Protein AF-A0A7W9INU2-F1 (afdb_monomer)

Solvent-accessible surface area (backbone atoms only — not comparable to full-atom values): 4865 Å² total; per-residue (Å²): 74,31,35,33,22,42,80,88,65,50,76,77,47,74,35,79,42,67,70,57,44,53,54,50,51,52,52,51,52,52,50,52,32,54,48,16,47,75,70,68,56,43,55,99,81,53,72,50,40,40,36,31,29,32,70,80,80,69,43,77,77,49,72,49,76,48,64,42,52,54,93,49,81,91,71,71,82,84,69,80,84,122

Mean predicted aligned error: 5.57 Å

Radius of gyration: 13.16 Å; Cα contacts (8 Å, |Δi|>4): 129; chains: 1; bounding box: 31×23×32 Å

Nearest PDB structures (foldseek):
  5iu0-assembly1_I  TM=4.345E-01  e=8.412E-01  Arabidopsis thaliana
  5xjd-assembly1_A  TM=4.095E-01  e=1.100E+00  Mus musculus
  6kyj-assembly3_U  TM=3.274E-01  e=6.882E-01  Sorghum bicolor
  3gy9-assembly1_A  TM=3.428E-01  e=1.643E+00  Exiguobacterium sibiricum 255-15
  1ir1-assembly1_S  TM=3.441E-01  e=1.028E+00  Spinacia oleracea

Foldseek 3Di:
DKFKAKPVRDTPDDDDDPVVVLVVVQVVLQVVQVVCLVVVVQDPPDKIKMWMADPVVRDTPDIDIHHHHNVDHDDRPVPPPD

Sequence (82 aa):
MFEIRDDLGHRLGQVPTFERAEELLEDLCRAAHAQAVAHGEGTSDLWHRFTVTDTTTGEQVAFRSYNPDPDRPYEPLNQEDR

Organism: NCBI:txid1816182

Structure (mmCIF, N/CA/C/O backbone):
data_AF-A0A7W9INU2-F1
#
_entry.id   AF-A0A7W9INU2-F1
#
loop_
_atom_site.group_PDB
_atom_site.id
_atom_site.type_symbol
_atom_site.label_atom_id
_atom_site.label_alt_id
_atom_site.label_comp_id
_atom_site.label_asym_id
_atom_site.label_entity_id
_atom_site.label_seq_id
_atom_site.pdbx_PDB_ins_code
_atom_site.Cartn_x
_atom_site.Cartn_y
_atom_site.Cartn_z
_atom_site.occupancy
_atom_site.B_iso_or_equiv
_atom_site.auth_seq_id
_atom_site.auth_comp_id
_atom_site.auth_asym_id
_atom_site.auth_atom_id
_atom_site.pdbx_PDB_model_num
ATOM 1 N N . MET A 1 1 ? -7.384 -4.222 14.214 1.00 92.06 1 MET A N 1
ATOM 2 C CA . MET A 1 1 ? -6.574 -4.968 13.217 1.00 92.06 1 MET A CA 1
ATOM 3 C C . MET A 1 1 ? -6.631 -4.171 11.931 1.00 92.06 1 MET A C 1
ATOM 5 O O . MET A 1 1 ? -7.638 -3.515 11.703 1.00 92.06 1 MET A O 1
ATOM 9 N N . PHE A 1 2 ? -5.572 -4.171 11.133 1.00 94.50 2 PHE A N 1
ATOM 10 C CA . PHE A 1 2 ? -5.438 -3.273 9.989 1.00 94.50 2 PHE A CA 1
ATOM 11 C C . PHE A 1 2 ? -5.287 -4.087 8.710 1.00 94.50 2 PHE A C 1
ATOM 13 O O . PHE A 1 2 ? -4.450 -4.986 8.640 1.00 94.50 2 PHE A O 1
ATOM 20 N N . GLU A 1 3 ? -6.123 -3.805 7.718 1.00 96.06 3 GLU A N 1
ATOM 21 C CA . GLU A 1 3 ? -6.024 -4.377 6.376 1.00 96.06 3 GLU A CA 1
ATOM 22 C C . GLU A 1 3 ? -5.402 -3.362 5.430 1.00 96.06 3 GLU A C 1
ATOM 24 O O . GLU A 1 3 ? -5.790 -2.195 5.438 1.00 96.06 3 GLU A O 1
ATOM 29 N N . ILE A 1 4 ? -4.481 -3.825 4.586 1.00 94.94 4 ILE A N 1
ATOM 30 C CA . ILE A 1 4 ? -3.957 -3.031 3.477 1.00 94.94 4 ILE A CA 1
ATOM 31 C C . ILE A 1 4 ? -4.621 -3.482 2.189 1.00 94.94 4 ILE A C 1
ATOM 33 O O . ILE A 1 4 ? -4.717 -4.686 1.923 1.00 94.94 4 ILE A O 1
ATOM 37 N N . ARG A 1 5 ? -5.077 -2.519 1.391 1.00 94.69 5 ARG A N 1
ATOM 38 C CA . ARG A 1 5 ? -5.744 -2.754 0.110 1.00 94.69 5 ARG A CA 1
ATOM 39 C C . ARG A 1 5 ? -5.130 -1.926 -1.009 1.00 94.69 5 ARG A C 1
ATOM 41 O O . ARG A 1 5 ? -4.629 -0.834 -0.744 1.00 94.69 5 ARG A O 1
ATOM 48 N N . ASP A 1 6 ? -5.185 -2.439 -2.233 1.00 91.81 6 ASP A N 1
ATOM 49 C CA . ASP A 1 6 ? -4.867 -1.669 -3.442 1.00 91.81 6 ASP A CA 1
ATOM 50 C C . ASP A 1 6 ? -6.019 -0.719 -3.834 1.00 91.81 6 ASP A C 1
ATOM 52 O O . ASP A 1 6 ? -7.053 -0.650 -3.160 1.00 91.81 6 ASP A O 1
ATOM 56 N N . ASP A 1 7 ? -5.836 0.034 -4.920 1.00 88.25 7 ASP A N 1
ATOM 57 C CA . ASP A 1 7 ? -6.848 0.959 -5.449 1.00 88.25 7 ASP A CA 1
ATOM 58 C C . ASP A 1 7 ? -8.107 0.240 -5.974 1.00 88.25 7 ASP A C 1
ATOM 60 O O . ASP A 1 7 ? -9.205 0.794 -5.915 1.00 88.25 7 ASP A O 1
ATOM 64 N N . LEU A 1 8 ? -7.965 -1.022 -6.387 1.00 88.12 8 LEU A N 1
ATOM 65 C CA . LEU A 1 8 ? -9.055 -1.890 -6.837 1.00 88.12 8 LEU A CA 1
ATOM 66 C C . LEU A 1 8 ? -9.832 -2.519 -5.666 1.00 88.12 8 LEU A C 1
ATOM 68 O O . LEU A 1 8 ? -10.843 -3.193 -5.874 1.00 88.12 8 LEU A O 1
ATOM 72 N N . GLY A 1 9 ? -9.386 -2.296 -4.428 1.00 87.94 9 GLY A N 1
ATOM 73 C CA . GLY A 1 9 ? -9.987 -2.841 -3.216 1.00 87.94 9 GLY A CA 1
ATOM 74 C C . GLY A 1 9 ? -9.570 -4.279 -2.899 1.00 87.94 9 GLY A C 1
ATOM 75 O O . GLY A 1 9 ? -10.140 -4.883 -1.983 1.00 87.94 9 GLY A O 1
ATOM 76 N N . HIS A 1 10 ? -8.580 -4.840 -3.596 1.00 92.00 10 HIS A N 1
ATOM 77 C CA . HIS A 1 10 ? -8.013 -6.136 -3.247 1.00 92.00 10 HIS A CA 1
ATOM 78 C C . HIS A 1 10 ? -7.187 -6.029 -1.974 1.00 92.00 10 HIS A C 1
ATOM 80 O O . HIS A 1 10 ? -6.371 -5.126 -1.803 1.00 92.00 10 HIS A O 1
ATOM 86 N N . ARG A 1 11 ? -7.356 -7.002 -1.080 1.00 93.88 11 ARG A N 1
ATOM 87 C CA . ARG A 1 11 ? -6.564 -7.089 0.144 1.00 93.88 11 ARG A CA 1
ATOM 88 C C . ARG A 1 11 ? -5.161 -7.606 -0.156 1.00 93.88 11 ARG A C 1
ATOM 90 O O . ARG A 1 11 ? -5.001 -8.761 -0.541 1.00 93.88 11 ARG A O 1
ATOM 97 N N . LEU A 1 12 ? -4.165 -6.772 0.119 1.00 92.94 12 LEU A N 1
ATOM 98 C CA . LEU A 1 12 ? -2.743 -7.082 -0.029 1.00 92.94 12 LEU A CA 1
ATOM 99 C C . LEU A 1 12 ? -2.146 -7.686 1.245 1.00 92.94 12 LEU A C 1
ATOM 101 O O . LEU A 1 12 ? -1.207 -8.473 1.182 1.00 92.94 12 LEU A O 1
ATOM 105 N N . GLY A 1 13 ? -2.709 -7.357 2.408 1.00 93.38 13 GLY A N 1
ATOM 106 C CA . GLY A 1 13 ? -2.249 -7.911 3.674 1.00 93.38 13 GLY A CA 1
ATOM 107 C C . GLY A 1 13 ? -3.109 -7.509 4.860 1.00 93.38 13 GLY A C 1
ATOM 108 O O . GLY A 1 13 ? -4.031 -6.699 4.745 1.00 93.38 13 GLY A O 1
ATOM 109 N N . GLN A 1 14 ? -2.811 -8.112 6.008 1.00 94.38 14 GLN A N 1
ATOM 110 C CA . GLN A 1 14 ? -3.505 -7.849 7.260 1.00 94.38 14 GLN A CA 1
ATOM 111 C C . GLN A 1 14 ? -2.541 -7.992 8.435 1.00 94.38 14 GLN A C 1
ATOM 113 O O . GLN A 1 14 ? -1.814 -8.980 8.532 1.00 94.38 14 GLN A O 1
ATOM 118 N N . VAL A 1 15 ? -2.550 -7.015 9.336 1.00 95.75 15 VAL A N 1
ATOM 119 C CA . VAL A 1 15 ? -1.595 -6.911 10.443 1.00 95.75 15 VAL A CA 1
ATOM 120 C C . VAL A 1 15 ? -2.278 -6.437 11.728 1.00 95.75 15 VAL A C 1
ATOM 122 O O . VAL A 1 15 ? -3.309 -5.759 11.682 1.00 95.75 15 VAL A O 1
ATOM 125 N N . PRO A 1 16 ? -1.758 -6.811 12.910 1.00 94.38 16 PRO A N 1
ATOM 126 C CA . PRO A 1 16 ? -2.435 -6.527 14.172 1.00 94.38 16 PRO A CA 1
ATOM 127 C C . PRO A 1 16 ? -2.345 -5.058 14.606 1.00 94.38 16 PRO A C 1
ATOM 129 O O . PRO A 1 16 ? -3.265 -4.588 15.274 1.00 94.38 16 PRO A O 1
ATOM 132 N N . THR A 1 17 ? -1.288 -4.331 14.226 1.00 93.88 17 THR A N 1
ATOM 133 C CA . THR A 1 17 ? -1.022 -2.949 14.665 1.00 93.88 17 THR A CA 1
ATOM 134 C C . THR A 1 17 ? -0.819 -2.001 13.485 1.00 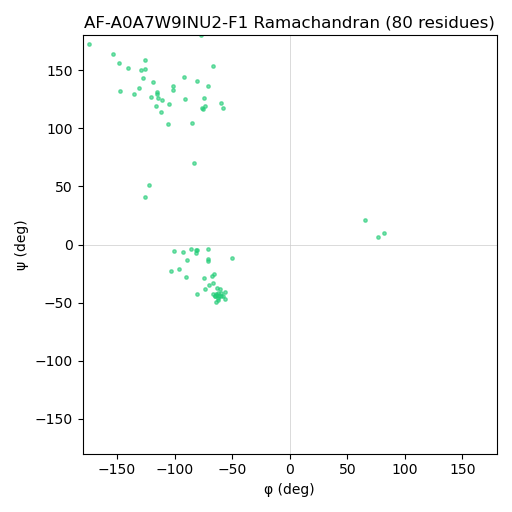93.88 17 THR A C 1
ATOM 136 O O . THR A 1 17 ? -0.494 -2.439 12.383 1.00 93.88 17 THR A O 1
ATOM 139 N N . PHE A 1 18 ? -1.015 -0.702 13.727 1.00 90.44 18 PHE A N 1
ATOM 140 C CA . PHE A 1 18 ? -0.848 0.335 12.710 1.00 90.44 18 PHE A CA 1
ATOM 141 C C . PHE A 1 18 ? 0.614 0.470 12.266 1.00 90.44 18 PHE A C 1
ATOM 143 O O . PHE A 1 18 ? 0.873 0.468 11.073 1.00 90.44 18 PHE A O 1
ATOM 150 N N . GLU A 1 19 ? 1.571 0.434 13.199 1.00 91.56 19 GLU A N 1
ATOM 151 C CA . GLU A 1 19 ? 3.012 0.467 12.883 1.00 91.56 19 GLU A CA 1
ATOM 152 C C . GLU A 1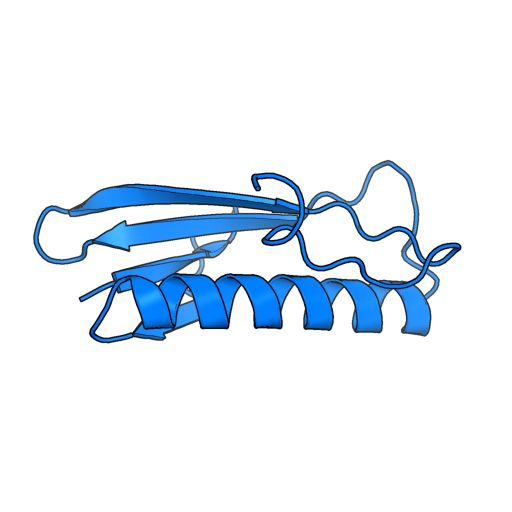 19 ? 3.414 -0.666 11.923 1.00 91.56 19 GLU A C 1
ATOM 154 O O . GLU A 1 19 ? 4.136 -0.457 10.953 1.00 91.56 19 GLU A O 1
ATOM 159 N N . ARG A 1 20 ? 2.874 -1.878 12.126 1.00 92.75 20 ARG A N 1
ATOM 160 C CA . ARG A 1 20 ? 3.089 -2.997 11.194 1.00 92.75 20 ARG A CA 1
ATOM 161 C C . ARG A 1 20 ? 2.424 -2.772 9.840 1.00 92.75 20 ARG A C 1
ATOM 163 O O . ARG A 1 20 ? 2.867 -3.345 8.849 1.00 92.75 20 ARG A O 1
ATOM 170 N N . ALA A 1 21 ? 1.352 -1.985 9.788 1.00 92.19 21 ALA A N 1
ATOM 171 C CA . ALA A 1 21 ? 0.701 -1.638 8.532 1.00 92.19 21 ALA A CA 1
ATOM 172 C C . ALA A 1 21 ? 1.544 -0.639 7.742 1.00 92.19 21 ALA A C 1
ATOM 174 O O . ALA A 1 21 ? 1.659 -0.782 6.529 1.00 92.19 21 ALA A O 1
ATOM 175 N N . GLU A 1 22 ? 2.177 0.312 8.425 1.00 90.69 22 GLU A N 1
ATOM 176 C CA . GLU A 1 22 ? 3.128 1.249 7.824 1.00 90.69 22 GLU A CA 1
ATOM 177 C C . GLU A 1 22 ? 4.375 0.536 7.293 1.00 90.69 22 GLU A C 1
ATOM 179 O O . GLU A 1 22 ? 4.777 0.782 6.158 1.00 90.69 22 GLU A O 1
ATOM 184 N N . GLU A 1 23 ? 4.940 -0.403 8.057 1.00 91.44 23 GLU A N 1
ATOM 185 C CA . GLU A 1 23 ? 6.044 -1.252 7.584 1.00 91.44 23 GLU A CA 1
ATOM 186 C C . GLU A 1 23 ? 5.655 -2.043 6.325 1.00 91.44 23 GLU A C 1
ATOM 188 O O . GLU A 1 23 ? 6.411 -2.091 5.355 1.00 91.44 23 GLU A O 1
ATOM 193 N N . LEU A 1 24 ? 4.452 -2.626 6.299 1.00 92.00 24 LEU A N 1
ATOM 194 C CA . LEU A 1 24 ? 3.988 -3.387 5.140 1.00 92.00 24 LEU A CA 1
ATOM 195 C C . LEU A 1 24 ? 3.688 -2.486 3.930 1.00 92.00 24 LEU A C 1
ATOM 197 O O . LEU A 1 24 ? 3.946 -2.884 2.797 1.00 92.00 24 LEU A O 1
ATOM 201 N N . LEU A 1 25 ? 3.183 -1.267 4.141 1.00 91.06 25 LEU A N 1
ATOM 202 C CA . LEU A 1 25 ? 3.042 -0.268 3.075 1.00 91.06 25 LEU A CA 1
ATOM 203 C C . LEU A 1 25 ? 4.394 0.080 2.442 1.00 91.06 25 LEU A C 1
ATOM 205 O O . LEU A 1 25 ? 4.495 0.167 1.219 1.00 91.06 25 LEU A O 1
ATOM 209 N N . GLU A 1 26 ? 5.421 0.271 3.266 1.00 91.12 26 GLU A N 1
ATOM 210 C CA . GLU A 1 26 ? 6.785 0.561 2.823 1.00 91.12 26 GLU A CA 1
ATOM 211 C C . GLU A 1 26 ? 7.352 -0.603 1.992 1.00 91.12 26 GLU A C 1
ATOM 213 O O . GLU A 1 26 ? 7.865 -0.400 0.889 1.00 91.12 26 GLU A O 1
ATOM 218 N N . ASP A 1 27 ? 7.188 -1.839 2.468 1.00 92.25 27 ASP A N 1
ATOM 219 C CA . ASP A 1 27 ? 7.624 -3.030 1.735 1.00 92.25 27 ASP A CA 1
ATOM 220 C C . ASP A 1 27 ? 6.881 -3.201 0.399 1.00 92.25 27 ASP A C 1
ATOM 222 O O . ASP A 1 27 ? 7.501 -3.569 -0.602 1.00 92.25 27 ASP A O 1
ATOM 226 N N . LEU A 1 28 ? 5.582 -2.877 0.341 1.00 91.88 28 LEU A N 1
ATOM 227 C CA . LEU A 1 28 ? 4.803 -2.879 -0.904 1.00 91.88 28 LEU A CA 1
ATOM 228 C C . LEU A 1 28 ? 5.315 -1.836 -1.904 1.00 91.88 28 LEU A C 1
ATOM 230 O O . LEU A 1 28 ? 5.455 -2.146 -3.088 1.00 91.88 28 LEU A O 1
ATOM 234 N N . CYS A 1 29 ? 5.642 -0.625 -1.446 1.00 89.44 29 CYS A N 1
ATOM 235 C CA . CYS A 1 29 ? 6.226 0.406 -2.307 1.00 89.44 29 CYS A CA 1
ATOM 236 C C . CYS A 1 29 ? 7.598 -0.029 -2.843 1.00 89.44 29 CYS A C 1
ATOM 238 O O . CYS A 1 29 ? 7.864 0.094 -4.041 1.00 89.44 29 CYS A O 1
ATOM 240 N N . ARG A 1 30 ? 8.448 -0.605 -1.983 1.00 90.06 30 ARG A N 1
ATOM 241 C CA . ARG A 1 30 ? 9.761 -1.130 -2.381 1.00 90.06 30 ARG A CA 1
ATOM 242 C C . ARG A 1 30 ? 9.635 -2.267 -3.398 1.00 90.06 30 ARG A C 1
ATOM 244 O O . ARG A 1 30 ? 10.396 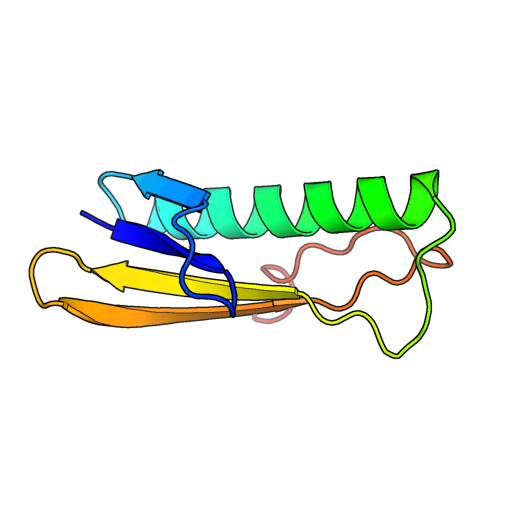-2.309 -4.363 1.00 90.06 30 ARG A O 1
ATOM 251 N N . ALA A 1 31 ? 8.679 -3.175 -3.203 1.00 89.75 31 ALA A N 1
ATOM 252 C CA . ALA A 1 31 ? 8.414 -4.266 -4.136 1.00 89.75 31 ALA A CA 1
ATOM 253 C C . ALA A 1 31 ? 7.910 -3.748 -5.492 1.00 89.75 31 ALA A C 1
ATOM 255 O O . ALA A 1 31 ? 8.413 -4.179 -6.529 1.00 89.75 31 ALA A O 1
ATOM 256 N N . ALA A 1 32 ? 6.984 -2.783 -5.486 1.00 88.38 32 ALA A N 1
ATOM 257 C CA . ALA A 1 32 ? 6.487 -2.136 -6.700 1.00 88.38 32 ALA A CA 1
ATOM 258 C C . ALA A 1 32 ? 7.617 -1.444 -7.479 1.00 88.38 32 ALA A C 1
ATOM 260 O O . ALA A 1 32 ? 7.714 -1.590 -8.694 1.00 88.38 32 ALA A O 1
ATOM 261 N N . HIS A 1 33 ? 8.529 -0.765 -6.778 1.00 88.75 33 HIS A N 1
ATOM 262 C CA . HIS A 1 33 ? 9.717 -0.176 -7.390 1.00 88.75 33 HIS A CA 1
ATOM 263 C C . HIS A 1 33 ? 10.642 -1.223 -8.017 1.00 88.75 33 HIS A C 1
ATOM 265 O O . HIS A 1 33 ? 11.067 -1.078 -9.160 1.00 88.75 33 HIS A O 1
ATOM 271 N N . ALA A 1 34 ? 10.947 -2.299 -7.288 1.00 88.12 34 ALA A N 1
ATOM 272 C CA . ALA A 1 34 ? 11.802 -3.366 -7.800 1.00 88.12 34 ALA A CA 1
ATOM 273 C C . ALA A 1 34 ? 11.203 -4.023 -9.055 1.00 88.12 34 ALA A C 1
ATOM 275 O O . ALA A 1 34 ? 11.936 -4.322 -9.998 1.00 88.12 34 ALA A O 1
ATOM 276 N N . GLN A 1 35 ? 9.879 -4.205 -9.089 1.00 86.75 35 GLN A N 1
ATOM 277 C CA . GLN A 1 35 ? 9.166 -4.685 -10.271 1.00 86.75 35 GLN A CA 1
ATOM 278 C C . GLN A 1 35 ? 9.287 -3.691 -11.434 1.00 86.75 35 GLN A C 1
ATOM 280 O O . GLN A 1 35 ? 9.677 -4.088 -12.531 1.00 86.75 35 GLN A O 1
ATOM 285 N N . ALA A 1 36 ? 9.027 -2.406 -11.192 1.00 85.50 36 ALA A N 1
ATOM 286 C CA . ALA A 1 36 ? 9.144 -1.362 -12.204 1.00 85.50 36 ALA A CA 1
ATOM 287 C C . ALA A 1 36 ? 10.544 -1.306 -12.836 1.00 85.50 36 ALA A C 1
ATOM 289 O O . ALA A 1 36 ? 10.674 -1.320 -14.060 1.00 85.50 36 ALA A O 1
ATOM 290 N N . VAL A 1 37 ? 11.598 -1.346 -12.012 1.00 84.56 37 VAL A N 1
ATOM 291 C CA . VAL A 1 37 ? 12.997 -1.413 -12.469 1.00 84.56 37 VAL A CA 1
ATOM 292 C C . VAL A 1 37 ? 13.260 -2.680 -13.286 1.00 84.56 37 VAL A C 1
ATOM 294 O O . VAL A 1 37 ? 13.890 -2.613 -14.340 1.00 84.56 37 VAL A O 1
ATOM 297 N N . ALA A 1 38 ? 12.772 -3.840 -12.834 1.00 85.12 38 ALA A N 1
ATOM 298 C CA . ALA A 1 38 ? 13.005 -5.116 -13.512 1.00 85.12 38 ALA A CA 1
ATOM 299 C C . ALA A 1 38 ? 12.322 -5.209 -14.887 1.00 85.12 38 ALA A C 1
ATOM 301 O O . ALA A 1 38 ? 12.858 -5.850 -15.793 1.00 85.12 38 ALA A O 1
ATOM 302 N N . HIS A 1 39 ? 11.155 -4.583 -15.047 1.00 81.06 39 HIS A N 1
ATOM 303 C CA . HIS A 1 39 ? 10.361 -4.638 -16.275 1.00 81.06 39 HIS A CA 1
ATOM 304 C C . HIS A 1 39 ? 10.513 -3.397 -17.171 1.00 81.06 39 HIS A C 1
ATOM 306 O O . HIS A 1 39 ? 9.992 -3.386 -18.285 1.00 81.06 39 HIS A O 1
ATOM 312 N N . GLY A 1 40 ? 11.238 -2.366 -16.720 1.00 70.50 40 GLY A N 1
ATOM 313 C CA . GLY A 1 40 ? 11.273 -1.062 -17.389 1.00 70.50 40 GLY A CA 1
ATOM 314 C C . GLY A 1 40 ? 9.917 -0.343 -17.356 1.00 70.50 40 GLY A C 1
ATOM 315 O O . GLY A 1 40 ? 9.650 0.521 -18.189 1.00 70.50 40 GLY A O 1
ATOM 316 N N . GLU A 1 41 ? 9.045 -0.715 -16.416 1.00 66.81 41 GLU A N 1
ATOM 317 C CA . GLU A 1 41 ? 7.709 -0.149 -16.213 1.00 66.81 41 GLU A CA 1
ATOM 318 C C . GLU A 1 41 ? 7.832 1.136 -15.385 1.00 66.81 41 GLU A C 1
ATOM 320 O O . GLU A 1 41 ? 7.494 1.188 -14.210 1.00 66.81 41 GLU A O 1
ATOM 325 N N . GLY A 1 42 ? 8.390 2.171 -16.007 1.00 57.25 42 GLY A N 1
ATOM 326 C CA . GLY A 1 42 ? 8.636 3.481 -15.405 1.00 57.25 42 GLY A CA 1
ATOM 327 C C . GLY A 1 42 ? 8.047 4.620 -16.192 1.00 57.25 42 GLY A C 1
ATOM 328 O O . GLY A 1 42 ? 8.703 5.629 -16.426 1.00 57.25 42 GLY A O 1
ATOM 329 N N . THR A 1 43 ? 6.846 4.438 -16.714 1.00 56.44 43 THR A N 1
ATOM 330 C CA . THR A 1 43 ? 6.140 5.547 -17.340 1.00 56.44 43 THR A CA 1
ATOM 331 C C . THR A 1 43 ? 5.496 6.384 -16.246 1.00 56.44 43 THR A C 1
ATOM 333 O O . THR A 1 43 ? 4.928 5.837 -15.300 1.00 56.44 43 THR A O 1
ATOM 336 N N . SER A 1 44 ? 5.527 7.708 -16.403 1.00 62.69 44 SER A N 1
ATOM 337 C CA . SER A 1 44 ? 4.917 8.717 -15.515 1.00 62.69 44 SER A CA 1
ATOM 338 C C . SER A 1 44 ? 3.436 8.457 -15.165 1.00 62.69 44 SER A C 1
ATOM 340 O O . SER A 1 44 ? 2.878 9.093 -14.271 1.00 62.69 44 SER A O 1
ATOM 342 N N . ASP A 1 45 ? 2.811 7.512 -15.863 1.00 71.94 45 ASP A N 1
ATOM 343 C CA . ASP A 1 45 ? 1.424 7.089 -15.732 1.00 71.94 45 ASP A CA 1
ATOM 344 C C . ASP A 1 45 ? 1.188 5.952 -14.715 1.00 71.94 45 ASP A C 1
ATOM 346 O O . ASP A 1 45 ? 0.037 5.711 -14.348 1.00 71.94 45 ASP A O 1
ATOM 350 N N . LEU A 1 46 ? 2.224 5.248 -14.227 1.00 80.19 46 LEU A N 1
ATOM 351 C CA . LEU A 1 46 ? 2.035 4.132 -13.287 1.00 80.19 46 LEU A CA 1
ATOM 352 C C . LEU A 1 46 ? 1.944 4.626 -11.837 1.00 80.19 46 LEU A C 1
ATOM 354 O O . LEU A 1 46 ? 2.947 4.961 -11.216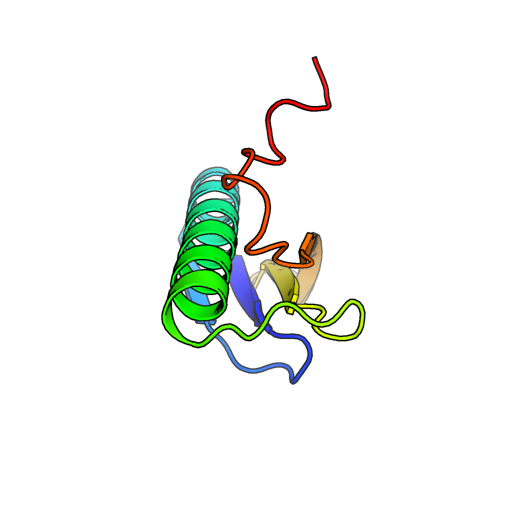 1.00 80.19 46 LEU A O 1
ATOM 358 N N . TRP A 1 47 ? 0.743 4.644 -11.266 1.00 85.44 47 TRP A N 1
ATOM 359 C CA . TRP A 1 47 ? 0.527 5.027 -9.869 1.00 85.44 47 TRP A CA 1
ATOM 360 C C . TRP A 1 47 ? -0.011 3.853 -9.061 1.00 85.44 47 TRP A C 1
ATOM 362 O O . TRP A 1 47 ? -1.104 3.354 -9.318 1.00 85.44 47 TRP A O 1
ATOM 372 N N . HIS A 1 48 ? 0.732 3.445 -8.037 1.00 86.88 48 HIS A N 1
ATOM 373 C CA . HIS A 1 48 ? 0.262 2.503 -7.033 1.00 86.88 48 HIS A CA 1
ATOM 374 C C . HIS A 1 48 ? -0.375 3.264 -5.883 1.00 86.88 48 HIS A C 1
ATOM 376 O O . HIS A 1 48 ? 0.258 4.122 -5.269 1.00 86.88 48 HIS A O 1
ATOM 382 N N . ARG A 1 49 ? -1.623 2.934 -5.559 1.00 90.75 49 ARG A N 1
ATOM 383 C CA . ARG A 1 49 ? -2.291 3.445 -4.367 1.00 90.75 49 ARG A CA 1
ATOM 384 C C . ARG A 1 49 ? -2.569 2.299 -3.412 1.00 90.75 49 ARG A C 1
ATOM 386 O O . ARG A 1 49 ? -3.217 1.322 -3.773 1.00 90.75 49 ARG A O 1
ATOM 393 N N . PHE A 1 50 ? -2.115 2.467 -2.182 1.00 92.94 50 PHE A N 1
ATOM 394 C CA . PHE A 1 50 ? -2.335 1.545 -1.084 1.00 92.94 50 PHE A CA 1
ATOM 395 C C . PHE A 1 50 ? -3.111 2.253 0.021 1.00 92.94 50 PHE A C 1
ATOM 397 O O . PHE A 1 50 ? -2.873 3.422 0.326 1.00 92.94 50 PHE A O 1
ATOM 404 N N . THR A 1 51 ? -4.058 1.559 0.631 1.00 93.69 51 THR A N 1
ATOM 405 C CA . THR A 1 51 ? -4.919 2.101 1.686 1.00 93.69 51 THR A CA 1
ATOM 406 C C . THR A 1 51 ? -4.872 1.198 2.903 1.00 93.69 51 THR A C 1
ATOM 408 O O . THR A 1 51 ? -4.784 -0.015 2.753 1.00 93.69 51 THR A O 1
ATOM 411 N N . VAL A 1 52 ? -4.916 1.783 4.100 1.00 94.12 52 VAL A N 1
ATOM 412 C CA . VAL A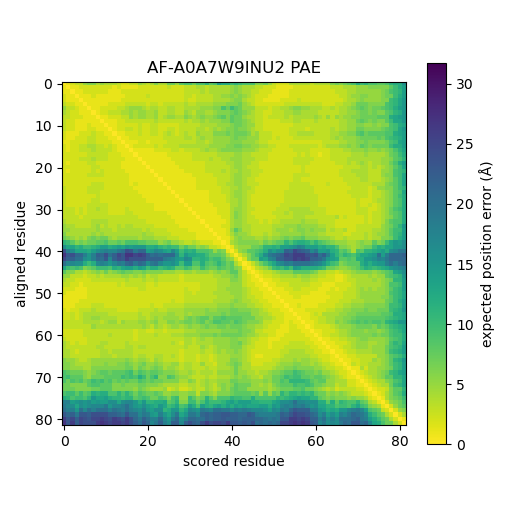 1 52 ? -4.998 1.052 5.368 1.00 94.12 52 VAL A CA 1
ATOM 413 C C . VAL A 1 52 ? -6.367 1.298 5.973 1.00 94.12 52 VAL A C 1
ATOM 415 O O . VAL A 1 52 ? -6.754 2.445 6.206 1.00 94.12 52 VAL A O 1
ATOM 418 N N . THR A 1 53 ? -7.087 0.219 6.246 1.00 94.44 53 THR A N 1
ATOM 419 C CA . THR A 1 53 ? -8.410 0.237 6.869 1.00 94.44 53 THR A CA 1
ATOM 420 C C . THR A 1 53 ? -8.336 -0.443 8.230 1.00 94.44 53 THR A C 1
ATOM 422 O O . THR A 1 53 ? -7.843 -1.568 8.330 1.00 94.44 53 THR A O 1
ATOM 425 N N . ASP A 1 54 ? -8.839 0.209 9.278 1.00 94.50 54 ASP A N 1
ATOM 426 C CA . ASP A 1 54 ? -9.067 -0.457 10.560 1.00 94.50 54 ASP A CA 1
ATOM 427 C C . ASP A 1 54 ? -10.310 -1.341 10.429 1.00 94.50 54 ASP A C 1
ATOM 429 O O . ASP A 1 54 ? -11.419 -0.867 10.198 1.00 94.50 54 ASP A O 1
ATOM 433 N N . THR A 1 55 ? -10.143 -2.652 10.573 1.00 93.06 55 THR A N 1
ATOM 434 C CA . THR A 1 55 ? -11.244 -3.614 10.429 1.00 93.06 55 THR A CA 1
ATOM 435 C C . THR A 1 55 ? -12.248 -3.556 11.579 1.00 93.06 55 THR A C 1
ATOM 437 O O . THR A 1 55 ? -13.309 -4.166 11.496 1.00 93.06 55 THR A O 1
ATOM 440 N N . THR A 1 56 ? -11.894 -2.898 12.681 1.00 91.94 56 THR A N 1
ATOM 441 C CA . THR A 1 56 ? -12.722 -2.762 13.885 1.00 91.94 56 THR A CA 1
ATOM 442 C C . THR A 1 56 ? -13.753 -1.657 13.701 1.00 91.94 56 THR A C 1
ATOM 444 O O . THR A 1 56 ? -14.912 -1.835 14.066 1.00 91.94 56 THR A O 1
ATOM 447 N N . THR A 1 57 ? -13.334 -0.527 13.126 1.00 93.06 57 THR A N 1
ATOM 448 C CA . THR A 1 57 ? -14.202 0.629 12.853 1.00 93.06 57 THR A CA 1
ATOM 449 C C . THR A 1 57 ? -14.727 0.635 11.417 1.00 93.06 57 THR A C 1
ATOM 451 O O . THR A 1 57 ? -15.755 1.245 11.140 1.00 93.06 57 THR A O 1
ATOM 454 N N . GLY A 1 58 ? -14.052 -0.070 10.503 1.00 89.44 58 GLY A N 1
ATOM 455 C CA . GLY A 1 58 ? -14.305 -0.025 9.064 1.00 89.44 58 GLY A CA 1
ATOM 456 C C . GLY A 1 58 ? -13.752 1.231 8.387 1.00 89.44 58 GLY A C 1
ATOM 457 O O . GLY A 1 58 ? -14.008 1.442 7.202 1.00 89.44 58 GLY A O 1
ATOM 458 N N . GLU A 1 59 ? -13.012 2.070 9.112 1.00 91.69 59 GLU A N 1
ATOM 459 C CA . GLU A 1 59 ? -12.549 3.364 8.618 1.00 91.69 59 GLU A CA 1
ATOM 460 C C . GLU A 1 59 ? -11.174 3.269 7.963 1.00 91.69 59 GLU A C 1
ATOM 462 O O . GLU A 1 59 ? -10.289 2.525 8.394 1.00 91.69 59 GLU A O 1
ATOM 467 N N . GLN A 1 60 ? -10.980 4.062 6.911 1.00 92.38 60 GLN A N 1
ATOM 468 C CA . GLN A 1 60 ? -9.663 4.276 6.336 1.00 92.38 60 GLN A CA 1
ATOM 469 C C . GLN A 1 60 ? -8.844 5.171 7.268 1.00 92.38 60 GLN A C 1
ATOM 471 O O . GLN A 1 60 ? -9.202 6.322 7.497 1.00 92.38 60 GLN A O 1
ATOM 476 N N . VAL A 1 61 ? -7.726 4.646 7.765 1.00 92.62 61 VAL A N 1
ATOM 477 C CA . VAL A 1 61 ? -6.852 5.345 8.718 1.00 92.62 61 VAL A CA 1
ATOM 478 C C . VAL A 1 61 ? -5.589 5.904 8.065 1.00 92.62 61 VAL A C 1
ATOM 480 O O . VAL A 1 61 ? -5.013 6.856 8.578 1.00 92.62 61 VAL A O 1
ATOM 483 N N . ALA A 1 62 ? -5.170 5.353 6.921 1.00 89.19 62 ALA A N 1
ATOM 484 C CA . ALA A 1 62 ? -4.039 5.866 6.152 1.00 89.19 62 ALA A CA 1
ATOM 485 C C . ALA A 1 62 ? -4.148 5.518 4.661 1.00 89.19 62 ALA A C 1
ATOM 48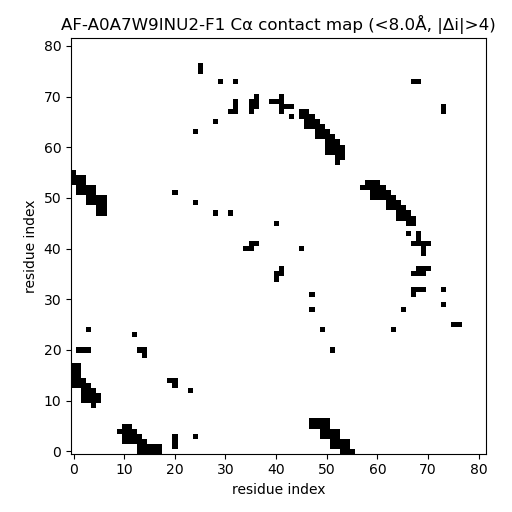7 O O . ALA A 1 62 ? -4.905 4.632 4.244 1.00 89.19 62 ALA A O 1
ATOM 488 N N . PHE A 1 63 ? -3.365 6.212 3.841 1.00 89.44 63 PHE A N 1
ATOM 489 C CA . PHE A 1 63 ? -3.101 5.821 2.463 1.00 89.44 63 PHE A CA 1
ATOM 490 C C . PHE A 1 63 ? -1.703 6.248 2.031 1.00 89.44 63 PHE A C 1
ATOM 492 O O . PHE A 1 63 ? -1.133 7.195 2.566 1.00 89.44 63 PHE A O 1
ATOM 499 N N . ARG A 1 64 ? -1.182 5.552 1.026 1.00 88.12 64 ARG A N 1
ATOM 500 C CA . ARG A 1 64 ? 0.066 5.856 0.334 1.00 88.12 64 ARG A CA 1
ATOM 501 C C . ARG A 1 64 ? -0.194 5.819 -1.163 1.00 88.12 64 ARG A C 1
ATOM 503 O O . ARG A 1 64 ? -0.831 4.891 -1.654 1.00 88.12 64 ARG A O 1
ATOM 510 N N . SER A 1 65 ? 0.318 6.815 -1.870 1.00 88.00 65 SER A N 1
ATOM 511 C CA . SER A 1 65 ? 0.405 6.804 -3.327 1.00 88.00 65 SER A CA 1
ATOM 512 C C . SER A 1 65 ? 1.877 6.805 -3.703 1.00 88.00 65 SER A C 1
ATOM 514 O O . SER A 1 65 ? 2.642 7.598 -3.160 1.00 88.00 65 SER A O 1
ATOM 516 N N . TYR A 1 66 ? 2.267 5.913 -4.602 1.00 86.69 66 TYR A N 1
ATOM 517 C CA . TYR A 1 66 ? 3.642 5.725 -5.022 1.00 86.69 66 TYR A CA 1
ATOM 518 C C . TYR A 1 66 ? 3.719 5.589 -6.540 1.00 86.69 66 TYR A C 1
ATOM 520 O O . TYR A 1 66 ? 2.999 4.790 -7.136 1.00 86.69 66 TYR A O 1
ATOM 528 N N . ASN A 1 67 ? 4.602 6.366 -7.155 1.00 87.81 67 ASN A N 1
ATOM 529 C CA . ASN A 1 67 ? 4.950 6.262 -8.565 1.00 87.81 67 ASN A CA 1
ATOM 530 C C . ASN A 1 67 ? 6.402 5.766 -8.638 1.00 87.81 67 ASN A C 1
ATOM 532 O O . ASN A 1 67 ? 7.292 6.458 -8.137 1.00 87.81 67 ASN A O 1
ATOM 536 N N . PRO A 1 68 ? 6.653 4.557 -9.162 1.00 84.69 68 PRO A N 1
ATOM 537 C CA . PRO A 1 68 ? 8.004 4.058 -9.301 1.00 84.69 68 PRO A CA 1
ATOM 538 C C . PRO A 1 68 ? 8.714 4.760 -10.460 1.00 84.69 68 PRO A C 1
ATOM 540 O O . PRO A 1 68 ? 8.245 4.742 -11.594 1.00 84.69 68 PRO A O 1
ATOM 543 N N . ASP A 1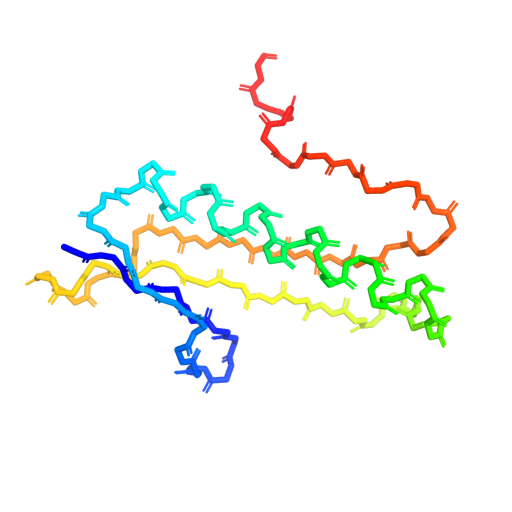 69 ? 9.874 5.335 -10.161 1.00 84.31 69 ASP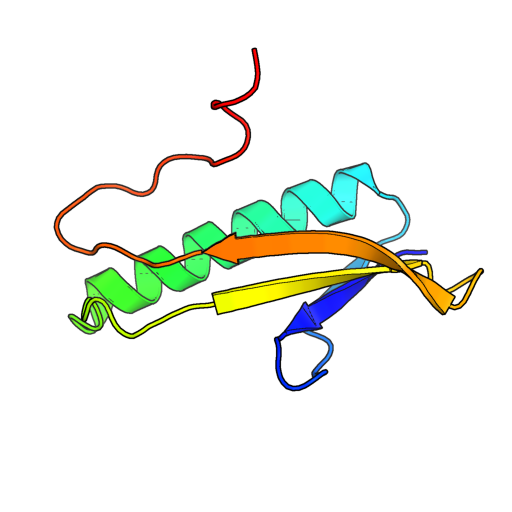 A N 1
ATOM 544 C CA . ASP A 1 69 ? 10.788 5.909 -11.145 1.00 84.31 69 ASP A CA 1
ATOM 545 C C . ASP A 1 69 ? 11.990 4.963 -11.296 1.00 84.31 69 ASP A C 1
ATOM 547 O O . ASP A 1 69 ? 12.827 4.931 -10.397 1.00 84.31 69 ASP A O 1
ATOM 551 N N . PRO A 1 70 ? 12.096 4.157 -12.368 1.00 81.94 70 PRO A N 1
ATOM 552 C CA . PRO A 1 70 ? 13.200 3.218 -12.526 1.00 81.94 70 PRO A CA 1
ATOM 553 C C . PRO A 1 70 ? 14.536 3.902 -12.834 1.00 81.94 70 PRO A C 1
ATOM 555 O O . PRO A 1 70 ? 15.574 3.245 -12.753 1.00 81.94 70 PRO A O 1
ATOM 558 N N . ASP A 1 71 ? 14.530 5.196 -13.169 1.00 83.69 71 ASP A N 1
ATOM 559 C CA . ASP A 1 71 ? 15.747 5.984 -13.361 1.00 83.69 71 ASP A CA 1
ATOM 560 C C . ASP A 1 71 ? 16.322 6.484 -12.022 1.00 83.69 71 ASP A C 1
ATOM 562 O O . ASP A 1 71 ? 17.428 7.037 -11.980 1.00 83.69 71 ASP A O 1
ATOM 566 N N . ARG A 1 72 ? 15.604 6.283 -10.909 1.00 80.44 72 ARG A N 1
ATOM 567 C CA . ARG A 1 72 ? 16.017 6.678 -9.557 1.00 80.44 72 ARG A CA 1
ATOM 568 C C . ARG A 1 72 ? 15.975 5.490 -8.598 1.00 80.44 72 ARG A C 1
ATOM 570 O O . ARG A 1 72 ? 15.183 4.579 -8.783 1.00 80.44 72 ARG A O 1
ATOM 577 N N . PRO A 1 73 ? 16.820 5.457 -7.556 1.00 81.75 73 PRO A N 1
ATOM 578 C CA . PRO A 1 73 ? 16.677 4.456 -6.507 1.00 81.75 73 PRO A CA 1
ATOM 579 C C . PRO A 1 73 ? 15.382 4.678 -5.715 1.00 81.75 73 PRO A C 1
ATOM 581 O O . PRO A 1 73 ? 14.903 5.802 -5.586 1.00 81.75 73 PRO A O 1
ATOM 584 N N . TYR A 1 74 ? 14.850 3.606 -5.125 1.00 81.12 74 TYR A N 1
ATOM 585 C CA . TYR A 1 74 ? 13.756 3.706 -4.164 1.00 81.12 74 TYR A CA 1
ATOM 586 C C . TYR A 1 74 ? 14.160 4.570 -2.961 1.00 81.12 74 TYR A C 1
ATOM 588 O O . TYR A 1 74 ? 15.102 4.231 -2.239 1.00 81.12 74 TYR A O 1
ATOM 596 N N . GLU A 1 75 ? 13.411 5.641 -2.716 1.00 79.12 75 GLU A N 1
ATOM 597 C CA . GLU A 1 75 ? 13.562 6.496 -1.541 1.00 79.12 75 GLU A CA 1
ATOM 598 C C . GLU A 1 75 ? 12.418 6.216 -0.550 1.00 79.12 75 GLU A C 1
ATOM 600 O O . GLU A 1 75 ? 11.247 6.345 -0.921 1.00 79.12 75 GLU A O 1
ATOM 605 N N . PRO A 1 76 ? 12.728 5.806 0.699 1.00 71.44 76 PRO A N 1
ATOM 606 C CA . PRO A 1 76 ? 11.723 5.586 1.730 1.00 71.44 76 PRO A CA 1
ATOM 607 C C . PRO A 1 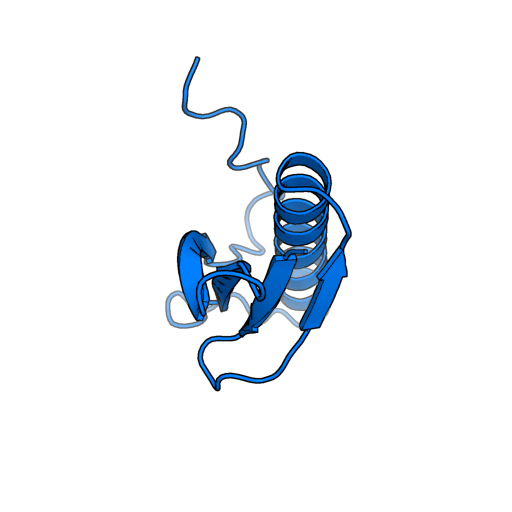76 ? 10.904 6.850 1.976 1.00 71.44 76 PRO A C 1
ATOM 609 O O . PRO A 1 76 ? 11.415 7.857 2.470 1.00 71.44 76 PRO A O 1
ATOM 612 N N . LEU A 1 77 ? 9.603 6.776 1.716 1.00 64.81 77 LEU A N 1
ATOM 613 C CA . LEU A 1 77 ? 8.690 7.915 1.861 1.00 64.81 77 LEU A CA 1
ATOM 614 C C . LEU A 1 77 ? 8.439 8.296 3.335 1.00 64.81 77 LEU A C 1
ATOM 616 O O . LEU A 1 77 ? 7.710 9.244 3.627 1.00 64.81 77 LEU A O 1
ATOM 620 N N . ASN A 1 78 ? 8.984 7.526 4.281 1.00 63.28 78 ASN A N 1
ATOM 621 C CA . ASN A 1 78 ? 8.995 7.829 5.715 1.00 63.28 78 ASN A CA 1
ATOM 622 C C . ASN A 1 78 ? 10.122 8.810 6.116 1.00 63.28 78 ASN A C 1
ATOM 624 O O . ASN A 1 78 ? 10.195 9.185 7.284 1.00 63.28 78 ASN A O 1
ATOM 628 N N . GLN A 1 79 ? 11.012 9.216 5.196 1.00 52.00 79 GLN A N 1
ATOM 629 C CA . GLN A 1 79 ? 12.088 10.182 5.485 1.00 52.00 79 GLN A CA 1
ATOM 630 C C . GLN A 1 79 ? 11.730 11.649 5.193 1.00 52.00 79 GLN A C 1
ATOM 632 O O . GLN A 1 79 ? 12.508 12.525 5.561 1.00 52.00 79 GLN A O 1
ATOM 637 N N . GLU A 1 80 ? 10.574 11.940 4.589 1.00 45.56 80 GLU A N 1
ATOM 638 C CA . GLU A 1 80 ? 10.215 13.313 4.188 1.00 45.56 80 GLU A CA 1
ATOM 639 C C . GLU A 1 80 ? 9.545 14.165 5.289 1.00 45.56 80 GLU A C 1
ATOM 641 O O . GLU A 1 80 ? 9.338 15.354 5.073 1.00 45.56 80 GLU A O 1
ATOM 646 N N . ASP A 1 81 ? 9.258 13.618 6.479 1.00 38.88 81 ASP A N 1
ATOM 647 C CA . ASP A 1 81 ? 8.554 14.342 7.561 1.00 38.88 81 ASP A CA 1
ATOM 648 C C . ASP A 1 81 ? 9.364 14.408 8.875 1.00 38.88 81 ASP A C 1
ATOM 650 O O . ASP A 1 81 ? 8.884 14.035 9.948 1.00 38.88 81 ASP A O 1
ATOM 654 N N . ARG A 1 82 ? 10.634 14.842 8.819 1.00 37.53 82 ARG A N 1
ATOM 655 C CA . ARG A 1 82 ? 11.429 15.097 10.035 1.00 37.53 82 ARG A CA 1
ATOM 656 C C . ARG A 1 82 ? 12.138 16.443 10.055 1.00 37.53 82 ARG A C 1
ATOM 658 O O . ARG A 1 82 ? 12.748 16.811 9.031 1.00 37.53 82 ARG A O 1
#

Secondary structure (DSSP, 8-state):
-EEEEETT--EEEEESSHHHHHHHHHHHHHHHHHHHHHHT---TT--EEEEEEETTT--EEEEEEE---TTS----TTSS--

pLDDT: mean 84.71, std 12.89, range [37.53, 96.06]